Protein AF-A0A7C4Q2J1-F1 (afdb_monomer_lite)

Organism: NCBI:txid360411

Secondary structure (DSSP, 8-state):
-HHHHHHHHHHHS---------PPPPPHHHHHHHHHHHHH--SS---HHHHHHHHHHHHHHHHTT--HHHHSHHHHHHHHH-HHHHHHHHHHHHHHHHH--

pLDDT: mean 86.91, std 14.33, range [51.94, 98.56]

Radius of gyration: 26.2 Å; chains: 1; bounding box: 43×49×73 Å

Foldseek 3Di:
DPPVVVVVVCVVPPPPPDDPDPDPDDDPVNVVVVVVVVVLDDPDADDLVRLVVCLLVLLVCVLVVHPSCVVPVRSVSCLVVDVVSVVVSVVSNVVVNVVVD

Sequence (101 aa):
MFQSFREFLNKLFKPFAGKPEKMPPVSLAEARMMAEMIAGTDEVELTCDEVFELLDQFTEMAVRGEDVAHLMPLVHRHLEMCPECREEYETLRRILEAKLI

Structure (mmCIF, N/CA/C/O backbone):
data_AF-A0A7C4Q2J1-F1
#
_entry.id   AF-A0A7C4Q2J1-F1
#
loop_
_atom_site.group_PDB
_atom_site.id
_atom_site.type_symbol
_atom_site.label_atom_id
_atom_site.label_alt_id
_atom_site.label_comp_id
_atom_site.label_asym_id
_atom_site.label_entity_id
_atom_site.label_seq_id
_atom_site.pdbx_PDB_ins_code
_atom_site.Cartn_x
_atom_site.Cartn_y
_atom_site.Cartn_z
_atom_site.occupancy
_atom_site.B_iso_or_equiv
_atom_site.auth_seq_id
_atom_site.auth_comp_id
_atom_site.auth_asym_id
_atom_site.auth_atom_id
_atom_site.pdbx_PDB_model_num
ATOM 1 N N . MET A 1 1 ? 22.099 38.998 -48.491 1.00 52.88 1 MET A N 1
ATOM 2 C CA . MET A 1 1 ? 20.807 38.397 -48.083 1.00 52.88 1 MET A CA 1
ATOM 3 C C . MET A 1 1 ? 20.758 36.868 -48.250 1.00 52.88 1 MET A C 1
ATOM 5 O O . MET A 1 1 ? 20.067 36.230 -47.478 1.00 52.88 1 MET A O 1
ATOM 9 N N . PHE A 1 2 ? 21.518 36.257 -49.177 1.00 54.97 2 PHE A N 1
ATOM 10 C CA . PHE A 1 2 ? 21.502 34.797 -49.420 1.00 54.97 2 PHE A CA 1
ATOM 11 C C . PHE A 1 2 ? 22.409 33.929 -48.516 1.00 54.97 2 PHE A C 1
ATOM 13 O O . PHE A 1 2 ? 22.214 32.717 -48.457 1.00 54.97 2 PHE A O 1
ATOM 20 N N . GLN A 1 3 ? 23.396 34.504 -47.814 1.00 57.12 3 GLN A N 1
ATOM 21 C CA . GLN A 1 3 ? 24.335 33.722 -46.987 1.00 57.12 3 GLN A CA 1
ATOM 22 C C . GLN A 1 3 ? 23.711 33.240 -45.666 1.00 57.12 3 GLN A C 1
ATOM 24 O O . GLN A 1 3 ? 23.862 32.076 -45.309 1.00 57.12 3 GLN A O 1
ATOM 29 N N . SER A 1 4 ? 22.904 34.080 -45.015 1.00 61.84 4 SER A N 1
ATOM 30 C CA . SER A 1 4 ? 22.216 33.759 -43.757 1.00 61.84 4 SER A CA 1
ATOM 31 C C . SER A 1 4 ? 21.149 32.669 -43.907 1.00 61.84 4 SER A C 1
ATOM 33 O O . SER A 1 4 ? 20.955 31.860 -43.003 1.00 61.84 4 SER A O 1
ATOM 35 N N . PHE A 1 5 ? 20.488 32.595 -45.067 1.00 64.75 5 PHE A N 1
ATOM 36 C CA . PHE A 1 5 ? 19.489 31.558 -45.345 1.00 64.75 5 PHE A CA 1
ATOM 37 C C . PHE A 1 5 ? 20.131 30.178 -45.538 1.00 64.75 5 PHE A C 1
ATOM 39 O O . PHE A 1 5 ? 19.631 29.175 -45.034 1.00 64.75 5 PHE A O 1
ATOM 46 N N . ARG A 1 6 ? 21.291 30.124 -46.208 1.00 69.25 6 ARG A N 1
ATOM 47 C CA . ARG A 1 6 ? 22.057 28.883 -46.384 1.00 69.25 6 ARG A CA 1
ATOM 48 C C . ARG A 1 6 ? 22.592 28.356 -45.052 1.00 69.25 6 ARG A C 1
ATOM 50 O O . ARG A 1 6 ? 22.544 27.152 -44.822 1.00 69.25 6 ARG A O 1
ATOM 57 N N . GLU A 1 7 ? 23.068 29.235 -44.174 1.00 70.88 7 GLU A N 1
ATOM 58 C CA . GLU A 1 7 ? 23.524 28.861 -42.827 1.00 70.88 7 GLU A CA 1
ATOM 59 C C . GLU A 1 7 ? 22.380 28.345 -41.951 1.00 70.88 7 GLU A C 1
ATOM 61 O O . GLU A 1 7 ? 22.539 27.336 -41.263 1.00 70.88 7 GLU A O 1
ATOM 66 N N . PHE A 1 8 ? 21.211 28.983 -42.028 1.00 67.00 8 PHE A N 1
ATOM 67 C CA . PHE A 1 8 ? 20.007 28.552 -41.323 1.00 67.00 8 PHE A CA 1
ATOM 68 C C . PHE A 1 8 ? 19.544 27.155 -41.766 1.00 67.00 8 PHE A C 1
ATOM 70 O O . PHE A 1 8 ? 19.308 26.290 -40.922 1.00 67.00 8 PHE A O 1
ATOM 77 N N . LEU A 1 9 ? 19.510 26.890 -43.077 1.00 76.38 9 LEU A N 1
ATOM 78 C CA . LEU A 1 9 ? 19.191 25.560 -43.605 1.00 76.38 9 LEU A CA 1
ATOM 79 C C . LEU A 1 9 ? 20.226 24.512 -43.169 1.00 76.38 9 LEU A C 1
ATOM 81 O O . LEU A 1 9 ? 19.857 23.422 -42.746 1.00 76.38 9 LEU A O 1
ATOM 85 N N . ASN A 1 10 ? 21.518 24.843 -43.181 1.00 69.81 10 ASN A N 1
ATOM 86 C CA . ASN A 1 10 ? 22.566 23.906 -42.766 1.00 69.81 10 ASN A CA 1
ATOM 87 C C . ASN A 1 10 ? 22.510 23.580 -41.260 1.00 69.81 10 ASN A C 1
ATOM 89 O O . ASN A 1 10 ? 22.935 22.508 -40.836 1.00 69.81 10 ASN A O 1
ATOM 93 N N . LYS A 1 11 ? 21.968 24.493 -40.444 1.00 68.31 11 LYS A N 1
ATOM 94 C CA . LYS A 1 11 ? 21.748 24.287 -39.006 1.00 68.31 11 LYS A CA 1
ATOM 95 C C . LYS A 1 11 ? 20.511 23.424 -38.723 1.00 68.31 11 LYS A C 1
ATOM 97 O O . LYS A 1 11 ? 20.534 22.670 -37.757 1.00 68.31 11 LYS A O 1
ATOM 102 N N . LEU A 1 12 ? 19.483 23.500 -39.573 1.00 71.44 12 LEU A N 1
ATOM 103 C CA . LEU A 1 12 ? 18.274 22.665 -39.499 1.00 71.44 12 LEU A CA 1
ATOM 104 C C . LEU A 1 12 ? 18.490 21.234 -40.015 1.00 71.44 12 LEU A C 1
ATOM 106 O O . LEU A 1 12 ? 17.892 20.305 -39.485 1.00 71.44 12 LEU A O 1
ATOM 110 N N . PHE A 1 13 ? 19.354 21.048 -41.016 1.00 67.00 13 PHE A N 1
ATOM 111 C CA . PHE A 1 13 ? 19.627 19.742 -41.631 1.00 67.00 13 PHE A CA 1
ATOM 112 C C . PHE A 1 13 ? 20.911 19.068 -41.130 1.00 67.00 13 PHE A C 1
ATOM 114 O O . PHE A 1 13 ? 21.325 18.056 -41.694 1.00 67.00 13 PHE A O 1
ATOM 121 N N . LYS A 1 14 ? 21.561 19.595 -40.081 1.00 64.12 14 LYS A N 1
ATOM 122 C CA . LYS A 1 14 ? 22.749 18.953 -39.511 1.00 64.12 14 LYS A CA 1
ATOM 123 C C . LYS A 1 14 ? 22.309 17.645 -38.840 1.00 64.12 14 LYS A C 1
ATOM 125 O O . LYS A 1 14 ? 21.604 17.715 -37.832 1.00 64.12 14 LYS A O 1
ATOM 130 N N . PRO A 1 15 ? 22.702 16.463 -39.349 1.00 60.06 15 PRO A N 1
ATOM 131 C CA . PRO A 1 15 ? 22.415 15.225 -38.649 1.00 60.06 15 PRO A CA 1
ATOM 132 C C . PRO A 1 15 ? 23.068 15.324 -37.273 1.00 60.06 15 PRO A C 1
ATOM 134 O O . PRO A 1 15 ? 24.228 15.742 -37.160 1.00 60.06 15 PRO A O 1
ATOM 137 N N . PHE A 1 16 ? 22.315 14.988 -36.227 1.00 58.22 16 PHE A N 1
ATOM 138 C CA . PHE A 1 16 ? 22.855 14.832 -34.885 1.00 58.22 16 PHE A CA 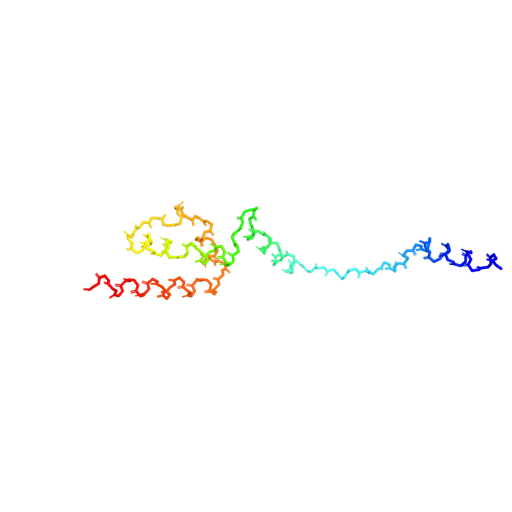1
ATOM 139 C C . PHE A 1 16 ? 23.797 13.623 -34.917 1.00 58.22 16 PHE A C 1
ATOM 141 O O . PHE A 1 16 ? 23.429 12.503 -34.582 1.00 58.22 16 PHE A O 1
ATOM 148 N N . ALA A 1 17 ? 25.013 13.835 -35.414 1.00 61.12 17 ALA A N 1
ATOM 149 C CA . ALA A 1 17 ? 26.089 12.865 -35.397 1.00 61.12 17 ALA A CA 1
ATOM 150 C C . ALA A 1 17 ? 26.657 12.833 -33.974 1.00 61.12 17 ALA A C 1
ATOM 152 O O . ALA A 1 17 ? 27.778 13.274 -33.717 1.00 61.12 17 ALA A O 1
ATOM 153 N N . GLY A 1 18 ? 25.837 12.365 -33.030 1.00 61.41 18 GLY A N 1
ATOM 154 C CA . GLY A 1 18 ? 26.338 11.875 -31.758 1.00 61.41 18 GLY A CA 1
ATOM 155 C C . GLY A 1 18 ? 27.344 10.769 -32.060 1.00 61.41 18 GLY A C 1
ATOM 156 O O . GLY A 1 18 ? 27.100 9.915 -32.916 1.00 61.41 18 GLY A O 1
ATOM 157 N N . LYS A 1 19 ? 28.515 10.808 -31.421 1.00 59.09 19 LYS A N 1
ATOM 158 C CA . LYS A 1 19 ? 29.448 9.679 -31.494 1.00 59.09 19 LYS A CA 1
ATOM 159 C C . LYS A 1 19 ? 28.723 8.437 -30.955 1.00 59.09 19 LYS A C 1
ATOM 161 O O . LYS A 1 19 ? 27.964 8.591 -30.000 1.00 59.09 19 LYS A O 1
ATOM 166 N N . PRO A 1 20 ? 28.949 7.234 -31.512 1.00 61.75 20 PRO A N 1
ATOM 167 C CA . PRO A 1 20 ? 28.463 6.010 -30.894 1.00 61.75 20 PRO A CA 1
ATOM 168 C C . PRO A 1 20 ? 29.186 5.853 -29.556 1.00 61.75 20 PRO A C 1
ATOM 170 O O . PRO A 1 20 ? 30.329 5.396 -29.490 1.00 61.75 20 PRO A O 1
ATOM 173 N N . GLU A 1 21 ? 28.554 6.329 -28.493 1.00 68.31 21 GLU A N 1
ATOM 174 C CA . GLU A 1 21 ? 29.015 6.120 -27.136 1.00 68.31 21 GLU A CA 1
ATOM 175 C C . GLU A 1 21 ? 28.766 4.647 -26.825 1.00 68.31 21 GLU A C 1
ATOM 177 O O . GLU A 1 21 ? 27.634 4.165 -26.857 1.00 68.31 21 GLU A O 1
ATOM 182 N N . LYS A 1 22 ? 29.849 3.887 -26.649 1.00 70.94 22 LYS A N 1
ATOM 183 C CA . LYS A 1 22 ? 29.744 2.481 -26.270 1.00 70.94 22 LYS A CA 1
ATOM 184 C C . LYS A 1 22 ? 29.153 2.450 -24.866 1.00 70.94 22 LYS A C 1
ATOM 186 O O . LYS A 1 22 ? 29.860 2.777 -23.916 1.00 70.94 22 LYS A O 1
ATOM 191 N N . MET A 1 23 ? 27.879 2.079 -24.749 1.00 65.81 23 MET A N 1
ATOM 192 C CA . MET A 1 23 ? 27.284 1.777 -23.451 1.00 65.81 23 MET A CA 1
ATOM 193 C C . MET A 1 23 ? 28.158 0.719 -22.764 1.00 65.81 23 MET A C 1
ATOM 195 O O . MET A 1 23 ? 28.512 -0.278 -23.408 1.00 65.81 23 MET A O 1
ATOM 199 N N . PRO A 1 24 ? 28.569 0.942 -21.505 1.00 75.44 24 PRO A N 1
ATOM 200 C CA . PRO A 1 24 ? 29.336 -0.052 -20.775 1.00 75.44 24 PRO A CA 1
ATOM 201 C C . PRO A 1 24 ? 28.527 -1.356 -20.681 1.00 75.44 24 PRO A C 1
ATOM 203 O O . PRO A 1 24 ? 27.296 -1.312 -20.610 1.00 75.44 24 PRO A O 1
ATOM 206 N N . PRO A 1 25 ? 29.189 -2.524 -20.717 1.00 80.62 25 PRO A N 1
ATOM 207 C CA . PRO A 1 25 ? 28.493 -3.797 -20.600 1.00 80.62 25 PRO A CA 1
ATOM 208 C C . PRO A 1 25 ? 27.849 -3.912 -19.213 1.00 80.62 25 PRO A C 1
ATOM 210 O O . PRO A 1 25 ? 28.537 -3.791 -18.203 1.00 80.62 25 PRO A O 1
ATOM 213 N N . VAL A 1 26 ? 26.540 -4.165 -19.182 1.00 85.19 26 VAL A N 1
ATOM 214 C CA . VAL A 1 26 ? 25.794 -4.479 -17.955 1.00 85.19 26 VAL A CA 1
ATOM 215 C C . VAL A 1 26 ? 26.219 -5.864 -17.459 1.00 85.19 26 VAL A C 1
ATOM 217 O O . VAL A 1 26 ? 26.283 -6.819 -18.238 1.00 85.19 26 VAL A O 1
ATOM 220 N N . SER A 1 27 ? 26.516 -5.991 -16.170 1.00 92.44 27 SER A N 1
ATOM 221 C CA . SER A 1 27 ? 26.812 -7.275 -15.531 1.00 92.44 27 SER A CA 1
ATOM 222 C C . SER A 1 27 ? 25.552 -8.132 -15.352 1.00 92.44 27 SER A C 1
ATOM 224 O O . SER A 1 27 ? 24.431 -7.632 -15.288 1.00 92.44 27 SER A O 1
ATOM 226 N N . LEU A 1 28 ? 25.718 -9.451 -15.202 1.00 91.44 28 LEU A N 1
ATOM 227 C CA . LEU A 1 28 ? 24.591 -10.356 -14.931 1.00 91.44 28 LEU A CA 1
ATOM 228 C C . LEU A 1 28 ? 23.846 -9.987 -13.634 1.00 91.44 28 LEU A C 1
ATOM 230 O O . LEU A 1 28 ? 22.630 -10.135 -13.560 1.00 91.44 28 LEU A O 1
ATOM 234 N N . ALA A 1 29 ? 24.572 -9.499 -12.623 1.00 93.06 29 ALA A N 1
ATOM 235 C CA . ALA A 1 29 ? 23.991 -9.073 -11.353 1.00 93.06 29 ALA A CA 1
ATOM 236 C C . ALA A 1 29 ? 23.091 -7.840 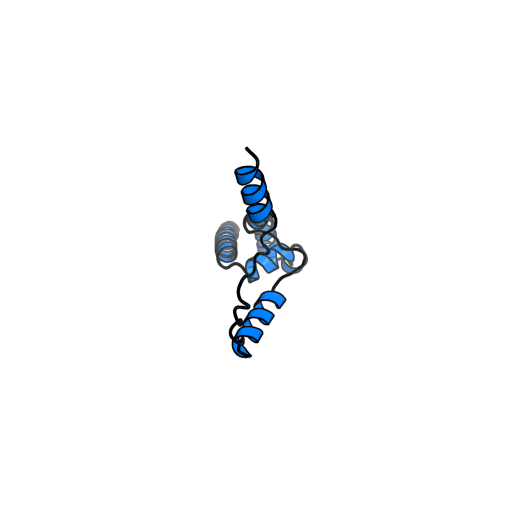-11.529 1.00 93.06 29 ALA A C 1
ATOM 238 O O . ALA A 1 29 ? 21.949 -7.850 -11.075 1.00 93.06 29 ALA A O 1
ATOM 239 N N . GLU A 1 30 ? 23.564 -6.822 -12.251 1.00 93.69 30 GLU A N 1
ATOM 240 C CA . GLU A 1 30 ? 22.776 -5.621 -12.561 1.00 93.69 30 GLU A CA 1
ATOM 241 C C . GLU A 1 30 ? 21.551 -5.960 -13.419 1.00 93.69 30 GLU A C 1
ATOM 243 O O . GLU A 1 30 ? 20.450 -5.488 -13.142 1.00 93.69 30 GLU A O 1
ATOM 248 N N . ALA A 1 31 ? 21.711 -6.829 -14.423 1.00 93.31 31 ALA A N 1
ATOM 249 C CA . ALA A 1 31 ? 20.600 -7.289 -15.254 1.00 93.31 31 ALA A CA 1
ATOM 250 C C . ALA A 1 31 ? 19.541 -8.045 -14.435 1.00 93.31 31 ALA A C 1
ATOM 252 O O . ALA A 1 31 ? 18.346 -7.856 -14.654 1.00 93.31 31 ALA A O 1
ATOM 253 N N . ARG A 1 32 ? 19.965 -8.867 -13.466 1.00 95.31 32 ARG A N 1
ATOM 254 C CA . ARG A 1 32 ? 19.061 -9.590 -12.562 1.00 95.31 32 ARG A CA 1
ATOM 255 C C . ARG A 1 32 ? 18.277 -8.633 -11.668 1.00 95.31 32 ARG A C 1
ATOM 257 O O . ARG A 1 32 ? 17.066 -8.782 -11.581 1.00 95.31 32 ARG A O 1
ATOM 264 N N . MET A 1 33 ? 18.936 -7.637 -11.075 1.00 91.25 33 MET A N 1
ATOM 265 C CA . MET A 1 33 ? 18.255 -6.616 -10.270 1.00 91.25 33 MET A CA 1
ATOM 266 C C . MET A 1 33 ? 17.222 -5.843 -11.094 1.00 91.25 33 MET A C 1
ATOM 268 O O . MET A 1 33 ? 16.092 -5.661 -10.655 1.00 91.25 33 MET A O 1
ATOM 272 N N . MET A 1 34 ? 17.580 -5.425 -12.311 1.00 92.50 34 MET A N 1
ATOM 273 C CA . MET A 1 34 ? 16.637 -4.747 -13.205 1.00 92.50 34 MET A CA 1
ATOM 274 C C . MET A 1 34 ? 15.448 -5.642 -13.570 1.00 92.50 34 MET A C 1
ATOM 276 O O . MET A 1 34 ? 14.312 -5.177 -13.554 1.00 92.50 34 MET A O 1
ATOM 280 N N . ALA A 1 35 ? 15.686 -6.923 -13.862 1.00 92.56 35 ALA A N 1
ATOM 281 C CA . ALA A 1 35 ? 14.615 -7.870 -14.156 1.00 92.56 35 ALA A CA 1
ATOM 282 C C . ALA A 1 35 ? 13.683 -8.088 -12.953 1.00 92.56 35 ALA A C 1
ATOM 284 O O . ALA A 1 35 ? 12.474 -8.152 -13.145 1.00 92.56 35 ALA A O 1
ATOM 285 N N . GLU A 1 36 ? 14.220 -8.163 -11.731 1.00 89.56 36 GLU A N 1
ATOM 286 C CA . GLU A 1 36 ? 13.430 -8.258 -10.494 1.00 89.56 36 GLU A CA 1
ATOM 287 C C . GLU A 1 36 ? 12.556 -7.011 -10.284 1.00 89.56 36 GLU A C 1
ATOM 289 O O . GLU A 1 36 ? 11.375 -7.1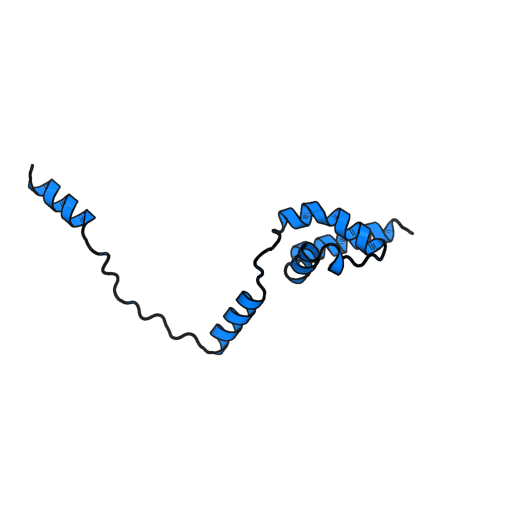45 -9.975 1.00 89.56 36 GLU A O 1
ATOM 294 N N . MET A 1 37 ? 13.095 -5.812 -10.531 1.00 87.12 37 MET A N 1
ATOM 295 C CA . MET A 1 37 ? 12.329 -4.561 -10.450 1.00 87.12 37 MET A CA 1
ATOM 296 C C . MET A 1 37 ? 11.199 -4.509 -11.483 1.00 87.12 37 MET A C 1
ATOM 298 O O . MET A 1 37 ? 10.077 -4.152 -11.142 1.00 87.12 37 MET A O 1
ATOM 302 N N . ILE A 1 38 ? 11.473 -4.895 -12.733 1.00 88.69 38 ILE A N 1
ATOM 303 C CA . ILE A 1 38 ? 10.457 -4.931 -13.796 1.00 88.69 38 ILE A CA 1
ATOM 304 C C . ILE A 1 38 ? 9.390 -5.984 -13.479 1.00 88.69 38 ILE A C 1
ATOM 306 O O . ILE A 1 38 ? 8.203 -5.716 -13.622 1.00 88.69 38 ILE A O 1
ATOM 310 N N . ALA A 1 39 ? 9.788 -7.168 -13.011 1.00 86.50 39 ALA A N 1
ATOM 311 C CA . ALA A 1 39 ? 8.855 -8.234 -12.649 1.00 86.50 39 ALA A CA 1
ATOM 312 C C . ALA A 1 39 ? 7.938 -7.868 -11.468 1.00 86.50 39 ALA A C 1
ATOM 314 O O . ALA A 1 39 ? 6.883 -8.478 -11.319 1.00 86.50 39 ALA A O 1
ATOM 315 N N . GLY A 1 40 ? 8.331 -6.900 -10.635 1.00 79.44 40 GLY A N 1
ATOM 316 C CA . GLY A 1 40 ? 7.488 -6.373 -9.562 1.00 79.44 40 GLY A CA 1
ATOM 317 C C . GLY A 1 40 ? 6.335 -5.489 -10.049 1.00 79.44 40 GLY A C 1
ATOM 318 O O . GLY A 1 40 ? 5.335 -5.375 -9.339 1.00 79.44 40 GLY A O 1
ATOM 319 N N . THR A 1 41 ? 6.450 -4.915 -11.252 1.00 83.88 41 THR A N 1
ATOM 320 C CA . THR A 1 41 ? 5.438 -4.006 -11.814 1.00 83.88 41 THR A CA 1
ATOM 321 C C . THR A 1 41 ? 4.188 -4.739 -12.303 1.00 83.88 41 THR A C 1
ATOM 323 O O . THR A 1 41 ? 4.216 -5.947 -12.557 1.00 83.88 41 THR A O 1
ATOM 326 N N . ASP A 1 42 ? 3.080 -4.016 -12.429 1.00 84.81 42 ASP A N 1
ATOM 327 C CA . ASP A 1 42 ? 1.843 -4.489 -13.055 1.00 84.81 42 ASP A CA 1
ATOM 328 C C . ASP A 1 42 ? 1.339 -3.507 -14.124 1.00 84.81 42 ASP A C 1
ATOM 330 O O . ASP A 1 42 ? 1.735 -2.343 -14.163 1.00 84.81 42 ASP A O 1
ATOM 334 N N . GLU A 1 43 ? 0.452 -3.972 -15.005 1.00 86.56 43 GLU A N 1
ATOM 335 C CA . GLU A 1 43 ? -0.243 -3.105 -15.961 1.00 86.56 43 GLU A CA 1
ATOM 336 C C . GLU A 1 43 ? -1.155 -2.099 -15.250 1.00 86.56 43 GLU A C 1
ATOM 338 O O . GLU A 1 43 ? -1.374 -0.997 -15.758 1.00 86.56 43 GLU A O 1
ATOM 343 N N . VAL A 1 44 ? -1.691 -2.480 -14.086 1.00 90.56 44 VAL A N 1
ATOM 344 C CA . VAL A 1 44 ? -2.563 -1.634 -13.271 1.00 90.56 44 VAL A CA 1
ATOM 345 C C . VAL A 1 44 ? -1.977 -1.488 -11.874 1.00 90.56 44 VAL A C 1
ATOM 347 O O . VAL A 1 44 ? -1.911 -2.443 -11.102 1.00 90.56 44 VAL A O 1
ATOM 350 N N . GLU A 1 45 ? -1.606 -0.260 -11.530 1.00 92.38 45 GLU A N 1
ATOM 351 C CA . GLU A 1 45 ? -1.061 0.106 -10.227 1.00 92.38 45 GLU A CA 1
ATOM 352 C C . GLU A 1 45 ? -1.800 1.327 -9.685 1.00 92.38 45 GLU A C 1
ATOM 354 O O . GLU A 1 45 ? -2.244 2.181 -10.451 1.00 92.38 45 GLU A O 1
ATOM 359 N N . LEU A 1 46 ? -1.919 1.402 -8.359 1.00 96.44 46 LEU A N 1
ATOM 360 C CA . LEU A 1 46 ? -2.398 2.602 -7.683 1.00 96.44 46 LEU A CA 1
ATOM 361 C C . LEU A 1 46 ? -1.209 3.459 -7.269 1.00 96.44 46 LEU A C 1
ATOM 363 O O . LEU A 1 46 ? -0.202 2.953 -6.761 1.00 96.44 46 LEU A O 1
ATOM 367 N N . THR A 1 47 ? -1.356 4.762 -7.447 1.00 97.06 47 THR A N 1
ATOM 368 C CA . THR A 1 47 ? -0.489 5.771 -6.843 1.00 97.06 47 THR A CA 1
ATOM 369 C C . THR A 1 47 ? -0.701 5.831 -5.328 1.00 97.06 47 THR A C 1
ATOM 371 O O . THR A 1 47 ? -1.704 5.341 -4.808 1.00 97.06 47 THR A O 1
ATOM 374 N N . CYS A 1 48 ? 0.235 6.450 -4.601 1.00 98.38 48 CYS A N 1
ATOM 375 C CA . CYS A 1 48 ? 0.069 6.667 -3.162 1.00 98.38 48 CYS A CA 1
ATOM 376 C C . CYS A 1 48 ? -1.230 7.435 -2.863 1.00 98.38 48 CYS A C 1
ATOM 378 O O . CYS A 1 48 ? -1.970 7.036 -1.972 1.00 98.38 48 CYS A O 1
ATOM 380 N N . ASP A 1 49 ? -1.538 8.483 -3.636 1.00 98.50 49 ASP A N 1
ATOM 381 C CA . ASP A 1 49 ? -2.733 9.314 -3.435 1.00 98.50 49 ASP A CA 1
ATOM 382 C C . ASP A 1 49 ? -4.030 8.500 -3.595 1.00 98.50 49 ASP A C 1
ATOM 384 O O . ASP A 1 49 ? -4.907 8.563 -2.736 1.00 98.50 49 ASP A O 1
ATOM 388 N N . GLU A 1 50 ? -4.128 7.662 -4.633 1.00 98.44 50 GLU A N 1
ATOM 389 C CA . GLU A 1 50 ? -5.286 6.777 -4.836 1.00 98.44 50 GLU A CA 1
ATOM 390 C C . GLU A 1 50 ? -5.420 5.728 -3.721 1.00 98.44 50 GLU A C 1
ATOM 392 O O . GLU A 1 50 ? -6.529 5.363 -3.335 1.00 98.44 50 GLU A O 1
ATOM 397 N N . VAL A 1 51 ? -4.301 5.239 -3.175 1.00 98.38 51 VAL A N 1
ATOM 398 C CA . VAL A 1 51 ? -4.325 4.347 -2.007 1.00 98.38 51 VAL A CA 1
ATOM 399 C C . VAL A 1 51 ? -4.804 5.082 -0.765 1.00 98.38 51 VAL A C 1
ATOM 401 O O . VAL A 1 51 ? -5.623 4.534 -0.031 1.00 98.38 51 VAL A O 1
ATOM 404 N N . PHE A 1 52 ? -4.339 6.310 -0.534 1.00 97.56 52 PHE A N 1
ATOM 405 C CA . PHE A 1 52 ? -4.774 7.132 0.594 1.00 97.56 52 PHE A CA 1
ATOM 406 C C . PHE A 1 52 ? -6.284 7.394 0.577 1.00 97.56 52 PHE A C 1
ATOM 408 O O . PHE A 1 52 ? -6.905 7.350 1.637 1.00 97.56 52 PHE A O 1
ATOM 415 N N . GLU A 1 53 ? -6.887 7.601 -0.599 1.00 98.12 53 GLU A N 1
ATOM 416 C CA . GLU A 1 53 ? -8.344 7.765 -0.753 1.00 98.12 53 GLU A CA 1
ATOM 417 C C . GLU A 1 53 ? -9.154 6.512 -0.377 1.00 98.12 53 GLU A C 1
ATOM 419 O O . GLU A 1 53 ? -10.341 6.617 -0.079 1.00 98.12 53 GLU A O 1
ATOM 424 N N . LEU A 1 54 ? -8.525 5.335 -0.398 1.00 98.38 54 LEU A N 1
ATOM 425 C CA . LEU A 1 54 ? -9.152 4.038 -0.130 1.00 98.38 54 LEU A CA 1
ATOM 426 C C . LEU A 1 54 ? -8.727 3.425 1.215 1.00 98.38 54 LEU A C 1
ATOM 428 O O . LEU A 1 54 ? -9.214 2.356 1.601 1.00 98.38 54 LEU A O 1
ATOM 432 N N . LEU A 1 55 ? -7.773 4.052 1.907 1.00 98.25 55 LEU A N 1
ATOM 433 C CA . LEU A 1 55 ? -7.064 3.450 3.033 1.00 98.25 55 LEU A CA 1
ATOM 434 C C . LEU A 1 55 ? -7.964 3.257 4.253 1.00 98.25 55 LEU A C 1
ATOM 436 O O . LEU A 1 55 ? -7.813 2.275 4.983 1.00 98.25 55 LEU A O 1
ATOM 440 N N . ASP A 1 56 ? -8.915 4.161 4.470 1.00 97.44 56 ASP A N 1
ATOM 441 C CA . ASP A 1 56 ? -9.914 4.065 5.531 1.00 97.44 56 ASP A CA 1
ATOM 442 C C . ASP A 1 56 ? -10.818 2.844 5.330 1.00 97.44 56 ASP A C 1
ATOM 444 O O . ASP A 1 56 ? -10.902 1.988 6.215 1.00 97.44 56 ASP A O 1
ATOM 448 N N . GLN A 1 57 ? -11.390 2.692 4.135 1.00 98.19 57 GLN A N 1
ATOM 449 C CA . GLN A 1 57 ? -12.231 1.558 3.768 1.00 98.19 57 GLN A CA 1
ATOM 450 C C . GLN A 1 57 ? -11.465 0.236 3.874 1.00 98.19 57 GLN A C 1
ATOM 452 O O . GLN A 1 57 ? -11.970 -0.731 4.456 1.00 98.19 57 GLN A O 1
ATOM 457 N N . PHE A 1 58 ? -10.240 0.194 3.342 1.00 98.56 58 PHE A N 1
ATOM 458 C CA . PHE A 1 58 ? -9.368 -0.976 3.428 1.00 98.56 58 PHE A CA 1
ATOM 459 C C . PHE A 1 58 ? -9.116 -1.369 4.888 1.00 98.56 58 PHE A C 1
ATOM 461 O O . PHE A 1 58 ? -9.260 -2.536 5.262 1.00 98.56 58 PHE A O 1
ATOM 468 N N . THR A 1 59 ? -8.783 -0.394 5.736 1.00 98.25 59 THR A N 1
ATOM 469 C CA . THR A 1 59 ? -8.459 -0.646 7.143 1.00 98.25 59 THR A CA 1
ATOM 470 C C . THR A 1 59 ? -9.676 -1.110 7.932 1.00 98.25 59 THR A C 1
ATOM 472 O O . THR A 1 59 ? -9.574 -2.058 8.711 1.00 98.25 59 THR A O 1
ATOM 475 N N . GLU A 1 60 ? -10.842 -0.502 7.724 1.00 97.81 60 GLU A N 1
ATOM 476 C CA . GLU A 1 60 ? -12.073 -0.927 8.389 1.00 97.81 60 GLU A CA 1
ATOM 477 C C . GLU A 1 60 ? -12.454 -2.372 8.041 1.00 97.81 60 GLU A C 1
ATOM 479 O O . GLU A 1 60 ? -12.816 -3.140 8.934 1.00 97.81 60 GLU A O 1
ATOM 484 N N . MET A 1 61 ? -12.344 -2.764 6.766 1.00 98.00 61 MET A N 1
ATOM 485 C CA . MET A 1 61 ? -12.572 -4.150 6.337 1.00 98.00 61 MET A CA 1
ATOM 486 C C . MET A 1 61 ? -11.575 -5.111 6.990 1.00 98.00 61 MET A C 1
ATOM 488 O O . MET A 1 61 ? -11.971 -6.157 7.509 1.00 98.00 61 MET A O 1
ATOM 492 N N . ALA A 1 62 ? -10.293 -4.736 7.034 1.00 97.56 62 ALA A N 1
ATOM 493 C CA . ALA A 1 62 ? -9.255 -5.550 7.660 1.00 97.56 62 ALA A CA 1
ATOM 494 C C . ALA A 1 62 ? -9.535 -5.771 9.154 1.00 97.56 62 ALA A C 1
ATOM 496 O O . ALA A 1 62 ? -9.432 -6.893 9.651 1.00 97.56 62 ALA A O 1
ATOM 497 N N . VAL A 1 63 ? -9.951 -4.722 9.868 1.00 97.38 63 VAL A N 1
ATOM 498 C CA . VAL A 1 63 ? -10.302 -4.793 11.295 1.00 97.38 63 VAL A CA 1
ATOM 499 C C . VAL A 1 63 ? -11.547 -5.655 11.538 1.00 97.38 63 VAL A C 1
AT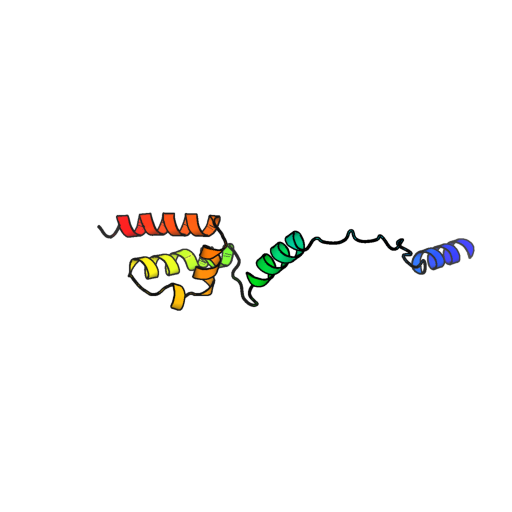OM 501 O O . VAL A 1 63 ? -11.626 -6.340 12.556 1.00 97.38 63 VAL A O 1
ATOM 504 N N . ARG A 1 64 ? -12.498 -5.695 10.596 1.00 96.12 64 ARG A N 1
ATOM 505 C CA . ARG A 1 64 ? -13.651 -6.615 10.641 1.00 96.12 64 ARG A CA 1
ATOM 506 C C . ARG A 1 64 ? -13.292 -8.075 10.331 1.00 96.12 64 ARG A C 1
ATOM 508 O O . ARG A 1 64 ? -14.156 -8.941 10.455 1.00 96.12 64 ARG A O 1
ATOM 515 N N . GLY A 1 65 ? -12.041 -8.359 9.965 1.00 96.94 65 GLY A N 1
ATOM 516 C CA . GLY A 1 65 ? -11.569 -9.699 9.617 1.00 96.94 65 GLY A CA 1
ATOM 517 C C . GLY A 1 65 ? -11.934 -10.133 8.197 1.00 96.94 65 GLY A C 1
ATOM 518 O O . GLY A 1 65 ? -11.962 -11.330 7.917 1.00 96.94 65 GLY A O 1
ATOM 519 N N . GLU A 1 66 ? -12.243 -9.186 7.310 1.00 98.25 66 GLU A N 1
ATOM 520 C CA . GLU A 1 66 ? -12.502 -9.470 5.899 1.00 98.25 66 GLU A CA 1
ATOM 521 C C . GLU A 1 66 ? -11.195 -9.782 5.148 1.00 98.25 66 GLU A C 1
ATOM 523 O O . GLU A 1 66 ? -10.115 -9.309 5.510 1.00 98.25 66 GLU A O 1
ATOM 528 N N . ASP A 1 67 ? -11.289 -10.563 4.068 1.00 97.94 67 ASP A N 1
ATOM 529 C CA . ASP A 1 67 ? -10.147 -10.873 3.201 1.00 97.94 67 ASP A CA 1
ATOM 530 C C . ASP A 1 67 ? -9.832 -9.690 2.271 1.00 97.94 67 ASP A C 1
ATOM 532 O O . ASP A 1 67 ? -10.170 -9.670 1.085 1.00 97.94 67 ASP A O 1
ATOM 536 N N . VAL A 1 68 ? -9.199 -8.662 2.831 1.00 97.88 68 VAL A N 1
ATOM 537 C CA . VAL A 1 68 ? -8.860 -7.426 2.110 1.00 97.88 68 VAL A CA 1
ATOM 538 C C . VAL A 1 68 ? -7.862 -7.634 0.972 1.00 97.88 68 VAL A C 1
ATOM 540 O O . VAL A 1 68 ? -7.871 -6.860 0.016 1.00 97.88 68 VAL A O 1
ATOM 543 N N . ALA A 1 69 ? -7.049 -8.693 1.024 1.00 97.38 69 ALA A N 1
ATOM 544 C CA . ALA A 1 69 ? -6.151 -9.051 -0.071 1.00 97.38 69 ALA A CA 1
ATOM 545 C C . ALA A 1 69 ? -6.939 -9.511 -1.306 1.00 97.38 69 ALA A C 1
ATOM 547 O O . ALA A 1 69 ? -6.562 -9.194 -2.434 1.00 97.38 69 ALA A O 1
ATOM 548 N N . HIS A 1 70 ? -8.059 -10.208 -1.102 1.00 97.94 70 HIS A N 1
ATOM 549 C CA . HIS A 1 70 ? -8.969 -10.584 -2.180 1.00 97.94 70 HIS A CA 1
ATOM 550 C C . HIS A 1 70 ? -9.897 -9.438 -2.612 1.00 97.94 70 HIS A C 1
ATOM 552 O O . HIS A 1 70 ? -10.138 -9.265 -3.806 1.00 97.94 70 HIS A O 1
ATOM 558 N N . LEU A 1 71 ? -10.422 -8.660 -1.661 1.00 97.75 71 LEU A N 1
ATOM 559 C CA . LEU A 1 71 ? -11.415 -7.610 -1.929 1.00 97.75 71 LEU A CA 1
ATOM 560 C C . LEU A 1 71 ? -10.808 -6.345 -2.548 1.00 97.75 71 LEU A C 1
ATOM 562 O O . LEU A 1 71 ? -11.446 -5.700 -3.378 1.00 97.75 71 LEU A O 1
ATOM 566 N N . MET A 1 72 ? -9.583 -5.987 -2.158 1.00 98.00 72 MET A N 1
ATOM 567 C CA . MET A 1 72 ? -8.870 -4.802 -2.644 1.00 98.00 72 MET A CA 1
ATOM 568 C C . MET A 1 72 ? -7.415 -5.147 -3.002 1.00 98.00 72 MET A C 1
ATOM 570 O O . MET A 1 72 ? -6.477 -4.625 -2.390 1.00 98.00 72 MET A O 1
ATOM 574 N N . PRO A 1 73 ? -7.197 -6.007 -4.015 1.00 96.69 73 PRO A N 1
ATOM 575 C CA . PRO A 1 73 ? -5.877 -6.557 -4.320 1.00 96.69 73 PRO A CA 1
ATOM 576 C C . PRO A 1 73 ? -4.849 -5.486 -4.704 1.00 96.69 73 PRO A C 1
ATOM 578 O O . PRO A 1 73 ? -3.675 -5.617 -4.367 1.00 96.69 73 PRO A O 1
ATOM 581 N N . LEU A 1 74 ? -5.276 -4.402 -5.363 1.00 96.94 74 LEU A N 1
ATOM 582 C CA . LEU A 1 74 ? -4.378 -3.313 -5.761 1.00 96.94 74 LEU A CA 1
ATOM 583 C C . LEU A 1 74 ? -3.893 -2.484 -4.564 1.00 96.94 74 LEU A C 1
ATOM 585 O O . LEU A 1 74 ? -2.712 -2.153 -4.496 1.00 96.94 74 LEU A O 1
ATOM 589 N N . VAL A 1 75 ? -4.773 -2.207 -3.593 1.00 97.94 75 VAL A N 1
ATOM 590 C CA . VAL A 1 75 ? -4.382 -1.535 -2.344 1.00 97.94 75 VAL A CA 1
ATOM 591 C C . VAL A 1 75 ? -3.445 -2.439 -1.549 1.00 97.94 75 VAL A C 1
ATOM 593 O O . VAL A 1 75 ? -2.370 -1.998 -1.151 1.00 97.94 75 VAL A O 1
ATOM 596 N N . HIS A 1 76 ? -3.791 -3.723 -1.396 1.00 97.50 76 HIS A N 1
ATOM 597 C CA . HIS A 1 76 ? -2.936 -4.694 -0.711 1.00 97.50 76 HIS A CA 1
ATOM 598 C C . HIS A 1 76 ? -1.529 -4.746 -1.321 1.00 97.50 76 HIS A C 1
ATOM 600 O O . HIS A 1 76 ? -0.539 -4.609 -0.604 1.00 97.50 76 HIS A O 1
ATOM 606 N N . ARG A 1 77 ? -1.431 -4.874 -2.650 1.00 95.31 77 ARG A N 1
ATOM 607 C CA . ARG A 1 77 ? -0.147 -4.897 -3.359 1.00 95.31 77 ARG A CA 1
ATOM 608 C C . ARG A 1 77 ? 0.646 -3.607 -3.170 1.00 95.31 77 ARG A C 1
ATOM 610 O O . ARG A 1 77 ? 1.855 -3.662 -2.968 1.00 95.31 77 ARG A O 1
ATOM 617 N N . HIS A 1 78 ? -0.001 -2.445 -3.215 1.00 96.69 78 HIS A N 1
ATOM 618 C CA . HIS A 1 78 ? 0.702 -1.185 -2.986 1.00 96.69 78 HIS A CA 1
ATOM 619 C C . HIS A 1 78 ? 1.292 -1.128 -1.571 1.00 96.69 78 HIS A C 1
ATOM 621 O O . HIS A 1 78 ? 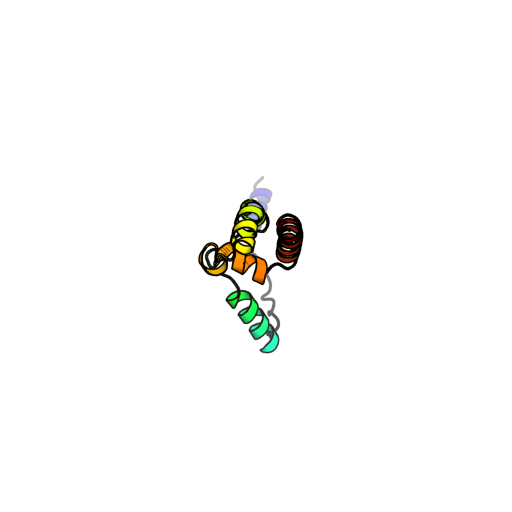2.455 -0.766 -1.414 1.00 96.69 78 HIS A O 1
ATOM 627 N N . LEU A 1 79 ? 0.550 -1.564 -0.547 1.00 97.31 79 LEU A N 1
ATOM 628 C CA . LEU A 1 79 ? 1.078 -1.681 0.819 1.00 97.31 79 LEU A CA 1
ATOM 629 C C . LEU A 1 79 ? 2.235 -2.692 0.908 1.00 97.31 79 LEU A C 1
ATOM 631 O O . LEU A 1 79 ? 3.124 -2.538 1.748 1.00 97.31 79 LEU A O 1
ATOM 635 N N . GLU A 1 80 ? 2.266 -3.707 0.037 1.00 94.81 80 GLU A N 1
ATOM 636 C CA . GLU A 1 80 ? 3.402 -4.623 -0.076 1.00 94.81 80 GLU A CA 1
ATOM 637 C C . GLU A 1 80 ? 4.683 -3.943 -0.564 1.00 94.81 80 GLU A C 1
ATOM 639 O O . GLU A 1 80 ? 5.762 -4.242 -0.042 1.00 94.81 80 GLU A O 1
ATOM 644 N N . MET A 1 81 ? 4.553 -2.998 -1.494 1.00 91.81 81 MET A N 1
ATOM 645 C CA . MET A 1 81 ? 5.670 -2.351 -2.188 1.00 91.81 81 MET A CA 1
ATOM 646 C C . MET A 1 81 ? 6.082 -0.995 -1.597 1.00 91.81 81 MET A C 1
ATOM 648 O O . MET A 1 81 ? 7.239 -0.604 -1.739 1.00 91.81 81 MET A O 1
ATOM 652 N N . CYS A 1 82 ? 5.169 -0.284 -0.932 1.00 96.38 82 CYS A N 1
ATOM 653 C CA . CYS A 1 82 ? 5.364 1.076 -0.430 1.00 96.38 82 CYS A CA 1
ATOM 654 C C . CYS A 1 82 ? 5.413 1.102 1.111 1.00 96.38 82 CYS A C 1
ATOM 656 O O . CYS A 1 82 ? 4.367 1.005 1.763 1.00 96.38 82 CYS A O 1
ATOM 658 N N . PRO A 1 83 ? 6.607 1.252 1.723 1.00 96.81 83 PRO A N 1
ATOM 659 C CA . PRO A 1 83 ? 6.752 1.299 3.178 1.00 96.81 83 PRO A CA 1
ATOM 660 C C . PRO A 1 83 ? 5.994 2.457 3.834 1.00 96.81 83 PRO A C 1
ATOM 662 O O . PRO A 1 83 ? 5.458 2.280 4.922 1.00 96.81 83 PRO A O 1
ATOM 665 N N . GLU A 1 84 ? 5.916 3.609 3.163 1.00 98.00 84 GLU A N 1
ATOM 666 C CA . GLU A 1 84 ? 5.235 4.803 3.681 1.00 98.00 84 GLU A CA 1
ATOM 667 C C . GLU A 1 84 ? 3.728 4.552 3.827 1.00 98.00 84 GLU A C 1
ATOM 669 O O . GLU A 1 84 ? 3.176 4.686 4.914 1.00 98.00 84 GLU A O 1
ATOM 674 N N . CYS A 1 85 ? 3.064 4.063 2.773 1.00 98.31 85 CYS A N 1
ATOM 675 C CA . CYS A 1 85 ? 1.636 3.736 2.845 1.00 98.31 85 CYS A CA 1
ATOM 676 C C . CYS A 1 85 ? 1.347 2.594 3.837 1.00 98.31 85 CYS A C 1
ATOM 678 O O . CYS A 1 85 ? 0.297 2.579 4.483 1.00 98.31 85 CYS A O 1
ATOM 680 N N . ARG A 1 86 ? 2.279 1.641 3.999 1.00 98.50 86 ARG A N 1
ATOM 681 C CA . ARG A 1 86 ? 2.164 0.576 5.008 1.00 98.50 86 ARG A CA 1
ATOM 682 C C . ARG A 1 86 ? 2.178 1.130 6.431 1.00 98.50 86 ARG A C 1
ATOM 684 O O . ARG A 1 86 ? 1.386 0.675 7.254 1.00 98.50 86 ARG A O 1
ATOM 691 N N . GLU A 1 87 ? 3.059 2.078 6.729 1.00 98.50 87 GLU A N 1
ATOM 692 C CA . GLU A 1 87 ? 3.131 2.708 8.050 1.00 98.50 87 GLU A CA 1
ATOM 693 C C . GLU A 1 87 ? 1.818 3.422 8.405 1.00 98.50 87 GLU A C 1
ATOM 695 O O . GLU A 1 87 ? 1.303 3.271 9.519 1.00 98.50 87 GLU A O 1
ATOM 700 N N . GLU A 1 88 ? 1.234 4.129 7.439 1.00 98.38 88 GLU A N 1
ATOM 701 C CA . GLU A 1 88 ? -0.052 4.818 7.588 1.00 98.38 88 GLU A CA 1
ATOM 702 C C . GLU A 1 88 ? -1.200 3.829 7.833 1.00 98.38 88 GLU A C 1
ATOM 704 O O . GLU A 1 88 ? -1.980 3.995 8.777 1.00 98.38 88 GLU A O 1
ATOM 709 N N . TYR A 1 89 ? -1.251 2.736 7.062 1.00 98.56 89 TYR A N 1
ATOM 710 C CA . TYR A 1 89 ? -2.192 1.632 7.280 1.00 98.56 89 TYR A CA 1
ATOM 711 C C . TYR A 1 89 ? -2.076 1.049 8.693 1.00 98.56 89 TYR A C 1
ATOM 713 O O . TYR A 1 89 ? -3.073 0.916 9.405 1.00 98.56 89 TYR A O 1
ATOM 721 N N . GLU A 1 90 ? -0.864 0.697 9.128 1.00 98.25 90 GLU A N 1
ATOM 722 C CA . GLU A 1 90 ? -0.642 0.111 10.451 1.00 98.25 90 GLU A CA 1
ATOM 723 C C . GLU A 1 90 ? -1.035 1.074 11.573 1.00 98.25 90 GLU A C 1
ATOM 725 O O . GLU A 1 90 ? -1.589 0.654 12.593 1.00 98.25 90 GLU A O 1
ATOM 730 N N . THR A 1 91 ? -0.767 2.365 11.390 1.00 97.75 91 THR A N 1
ATOM 731 C CA . THR A 1 91 ? -1.143 3.414 12.338 1.00 97.75 91 THR A CA 1
ATOM 732 C C . THR A 1 91 ? -2.657 3.533 12.445 1.00 97.75 91 THR A C 1
ATOM 734 O O . THR A 1 91 ? -3.198 3.458 13.554 1.00 97.75 91 THR A O 1
ATOM 737 N N . LEU A 1 92 ? -3.358 3.640 11.315 1.00 97.56 92 LEU A N 1
ATOM 738 C CA . LEU A 1 92 ? -4.817 3.711 11.294 1.00 97.56 92 LEU A CA 1
ATOM 739 C C . LEU A 1 92 ? -5.443 2.448 11.894 1.00 97.56 92 LEU A C 1
ATOM 741 O O . LEU A 1 92 ? -6.344 2.538 12.732 1.00 97.56 92 LEU A O 1
ATOM 745 N N . ARG A 1 93 ? -4.911 1.272 11.551 1.00 97.50 93 ARG A N 1
ATOM 746 C CA . ARG A 1 93 ? -5.367 -0.014 12.081 1.00 97.50 93 ARG A CA 1
ATOM 747 C C . ARG A 1 93 ? -5.248 -0.084 13.602 1.00 97.50 93 ARG A C 1
ATOM 749 O O . ARG A 1 93 ? -6.228 -0.424 14.260 1.00 97.50 93 ARG A O 1
ATOM 756 N N . ARG A 1 94 ? -4.097 0.301 14.172 1.00 97.62 94 ARG A N 1
ATOM 757 C CA . ARG A 1 94 ? -3.891 0.355 15.635 1.00 97.62 94 ARG A CA 1
ATOM 758 C C . ARG A 1 94 ? -4.911 1.270 16.317 1.00 97.62 94 ARG A C 1
ATOM 760 O O . ARG A 1 94 ? -5.425 0.929 17.379 1.00 97.62 94 ARG A O 1
ATOM 767 N N . ILE A 1 95 ? -5.220 2.421 15.713 1.00 96.50 95 ILE A N 1
ATOM 768 C CA . ILE A 1 95 ? -6.215 3.368 16.241 1.00 96.50 95 ILE A CA 1
ATOM 769 C C . ILE 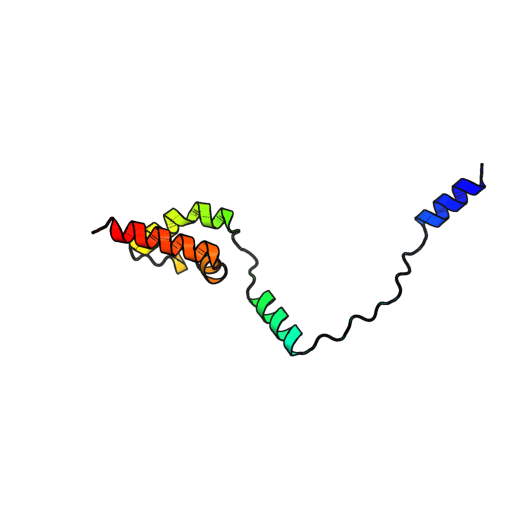A 1 95 ? -7.619 2.753 16.236 1.00 96.50 95 ILE A C 1
ATOM 771 O O . ILE A 1 95 ? -8.353 2.914 17.211 1.00 96.50 95 ILE A O 1
ATOM 775 N N . LEU A 1 96 ? -8.010 2.073 15.156 1.00 95.81 96 LEU A N 1
ATOM 776 C CA . LEU A 1 96 ? -9.328 1.442 15.050 1.00 95.81 96 LEU A CA 1
ATOM 777 C C . LEU A 1 96 ? -9.471 0.249 16.002 1.00 95.81 96 LEU A C 1
ATOM 779 O O . LEU A 1 96 ? -10.477 0.154 16.701 1.00 95.81 96 LEU A O 1
ATOM 783 N N . GLU A 1 97 ? -8.453 -0.606 16.102 1.00 94.12 97 GLU A N 1
ATOM 784 C CA . GLU A 1 97 ? -8.437 -1.736 17.042 1.00 94.12 97 GLU A CA 1
ATOM 785 C C . GLU A 1 97 ? -8.524 -1.259 18.502 1.00 94.12 97 GLU A C 1
ATOM 787 O O . GLU A 1 97 ? -9.244 -1.855 19.297 1.00 94.12 97 GLU A O 1
ATOM 792 N N . ALA A 1 98 ? -7.876 -0.141 18.854 1.00 92.62 98 ALA A N 1
ATOM 793 C CA . ALA A 1 98 ? -7.950 0.437 20.199 1.00 92.62 98 ALA A CA 1
ATOM 794 C C . ALA A 1 98 ? -9.319 1.053 20.548 1.00 92.62 98 ALA A C 1
ATOM 796 O O . ALA A 1 98 ? -9.630 1.201 21.726 1.00 92.62 98 ALA A O 1
ATOM 797 N N . LYS A 1 99 ? -10.129 1.437 19.550 1.00 77.44 99 LYS A N 1
ATOM 798 C CA . LYS A 1 99 ? -11.476 2.010 19.746 1.00 77.44 99 LYS A CA 1
ATOM 799 C C . LYS A 1 99 ? -12.583 0.958 19.848 1.00 77.44 99 LYS A C 1
ATOM 801 O O . LYS A 1 99 ? -13.702 1.304 20.217 1.00 77.44 99 LYS A O 1
ATOM 806 N N . LEU A 1 100 ? -12.299 -0.289 19.476 1.00 62.31 100 LEU A N 1
ATOM 807 C CA . LEU A 1 100 ? -13.251 -1.406 19.498 1.00 62.31 100 LEU A CA 1
ATOM 808 C C . LEU A 1 100 ? -13.185 -2.231 20.799 1.00 62.31 100 LEU A C 1
ATOM 810 O O . LEU A 1 100 ? -13.836 -3.272 20.893 1.00 62.31 100 LEU A O 1
ATOM 814 N N . ILE A 1 101 ? -12.416 -1.757 21.787 1.00 51.94 101 ILE A N 1
ATOM 815 C CA . ILE A 1 101 ? -12.292 -2.287 23.154 1.00 51.94 101 ILE A CA 1
ATOM 816 C C . ILE A 1 101 ? -12.985 -1.314 24.110 1.00 51.94 101 ILE A C 1
ATOM 818 O O . ILE A 1 101 ? -13.706 -1.795 25.013 1.00 51.94 101 ILE A O 1
#